Protein AF-A0A1S4BJ67-F1 (afdb_monomer)

Radius of gyration: 15.56 Å; Cα contacts (8 Å, |Δi|>4): 162; chains: 1; bounding box: 42×41×37 Å

Nearest PDB structures (foldseek):
  4hxi-assembly1_A  TM=9.193E-01  e=8.233E-04  Homo sapiens
  8khp-assembly1_B  TM=8.601E-01  e=7.674E-03  Homo sapiens
  8h33-assembly1_B  TM=8.918E-01  e=1.997E-02  Homo sapiens
  8h37-assembly1_P  TM=8.864E-01  e=3.546E-02  Homo sapiens
  8h37-assembly1_A  TM=8.845E-01  e=4.028E-02  Homo sapiens

pLDDT: mean 83.56, std 15.62, range [37.22, 96.38]

InterPro domains:
  IPR011333 SKP1/BTB/POZ domain superfamily [G3DSA:3.30.710.10] (26-118)
  IPR011333 SKP1/BTB/POZ domain superfamily [SSF54695] (54-117)

Organism: Nicotiana tabacum (NCBI:txid4097)

Structure (mmCIF, N/CA/C/O backbone):
data_AF-A0A1S4BJ67-F1
#
_entry.id   AF-A0A1S4BJ67-F1
#
loop_
_atom_site.group_PDB
_atom_site.id
_atom_site.type_symbol
_atom_site.label_atom_id
_atom_site.label_alt_id
_atom_site.label_comp_id
_atom_site.label_asym_id
_atom_site.label_entity_id
_atom_site.label_seq_id
_atom_site.pdbx_PDB_ins_code
_atom_site.Cartn_x
_atom_site.Cartn_y
_atom_site.Cartn_z
_atom_site.occupancy
_atom_site.B_iso_or_equiv
_atom_site.auth_seq_id
_atom_site.auth_comp_id
_atom_site.auth_asym_id
_atom_site.auth_atom_id
_atom_site.pdbx_PDB_model_num
ATOM 1 N N . MET A 1 1 ? -22.447 -23.591 -21.982 1.00 37.22 1 MET A N 1
ATOM 2 C CA . MET A 1 1 ? -21.063 -23.595 -21.473 1.00 37.22 1 MET A CA 1
ATOM 3 C C . MET A 1 1 ? -20.987 -22.486 -20.452 1.00 37.22 1 MET A C 1
ATOM 5 O O . MET A 1 1 ? -20.859 -21.329 -20.822 1.00 37.22 1 MET A O 1
ATOM 9 N N . GLU A 1 2 ? -21.214 -22.838 -19.192 1.00 38.09 2 GLU A N 1
ATOM 10 C CA . GLU A 1 2 ? -20.969 -21.950 -18.059 1.00 38.09 2 GLU A CA 1
ATOM 11 C C . GLU A 1 2 ? -19.456 -21.780 -17.938 1.00 38.09 2 GLU A C 1
ATOM 13 O O . GLU A 1 2 ? -18.731 -22.730 -17.646 1.00 38.09 2 GLU A O 1
ATOM 18 N N . SER A 1 3 ? -18.960 -20.588 -18.254 1.00 38.06 3 SER A N 1
ATOM 19 C CA . SER A 1 3 ? -17.594 -20.207 -17.931 1.00 38.06 3 SER A CA 1
ATOM 20 C C . SER A 1 3 ? -17.543 -19.885 -16.440 1.00 38.06 3 SER A C 1
ATOM 22 O O . SER A 1 3 ? -17.803 -18.751 -16.036 1.00 38.06 3 SER A O 1
ATOM 24 N N . ASN A 1 4 ? -17.218 -20.896 -15.634 1.00 40.28 4 ASN A N 1
ATOM 25 C CA . ASN A 1 4 ? -16.596 -20.693 -14.331 1.00 40.28 4 ASN A CA 1
ATOM 26 C C . ASN A 1 4 ? -15.286 -19.933 -14.564 1.00 40.28 4 ASN A C 1
ATOM 28 O O . ASN A 1 4 ? -14.266 -20.531 -14.901 1.00 40.28 4 ASN A O 1
ATOM 32 N N . VAL A 1 5 ? -15.322 -18.611 -14.415 1.00 47.59 5 VAL A N 1
ATOM 33 C CA . VAL A 1 5 ? -14.116 -17.826 -14.143 1.00 47.59 5 VAL A CA 1
ATOM 34 C C . VAL A 1 5 ? -13.905 -17.925 -12.639 1.00 47.59 5 VAL A C 1
ATOM 36 O O . VAL A 1 5 ? -14.307 -17.059 -11.867 1.00 47.59 5 VAL A O 1
ATOM 39 N N . ASP A 1 6 ? -13.395 -19.084 -12.237 1.00 39.47 6 ASP A N 1
ATOM 40 C CA . ASP A 1 6 ? -12.909 -19.332 -10.891 1.00 39.47 6 ASP A CA 1
ATOM 41 C C . ASP A 1 6 ? -11.636 -18.502 -10.687 1.00 39.47 6 ASP A C 1
ATOM 43 O O . ASP A 1 6 ? -10.733 -18.539 -11.521 1.00 39.47 6 ASP A O 1
ATOM 47 N N . ALA A 1 7 ? -11.651 -17.701 -9.621 1.00 42.97 7 ALA A N 1
ATOM 48 C CA . ALA A 1 7 ? -10.572 -16.889 -9.068 1.00 42.97 7 ALA A CA 1
ATOM 49 C C . ALA A 1 7 ? -9.662 -16.163 -10.080 1.00 42.97 7 ALA A C 1
ATOM 51 O O . ALA A 1 7 ? -8.659 -16.692 -10.554 1.00 42.97 7 ALA A O 1
ATOM 52 N N . THR A 1 8 ? -9.914 -14.867 -10.296 1.00 45.97 8 THR A N 1
ATOM 53 C CA . THR A 1 8 ? -8.817 -13.929 -10.570 1.00 45.97 8 THR A CA 1
ATOM 54 C C . THR A 1 8 ? -7.840 -13.988 -9.396 1.00 45.97 8 THR A C 1
ATOM 56 O O . THR A 1 8 ? -7.952 -13.203 -8.453 1.00 45.97 8 THR A O 1
ATOM 59 N N . ASP A 1 9 ? -6.895 -14.924 -9.446 1.00 52.53 9 ASP A N 1
ATOM 60 C CA . ASP A 1 9 ? -5.611 -14.804 -8.772 1.00 52.53 9 ASP A CA 1
ATOM 61 C C . ASP A 1 9 ? -4.906 -13.629 -9.452 1.00 52.53 9 ASP A C 1
ATOM 63 O O . ASP A 1 9 ? -4.216 -13.750 -10.464 1.00 52.53 9 ASP A O 1
ATOM 67 N N . GLY A 1 10 ? -5.309 -12.431 -9.030 1.00 62.56 10 GLY A N 1
ATOM 68 C CA . GLY A 1 10 ? -4.860 -11.197 -9.632 1.00 62.56 10 GLY A CA 1
ATOM 69 C C . GLY A 1 10 ? -3.374 -11.061 -9.366 1.00 62.56 10 GLY A C 1
ATOM 70 O O . GLY A 1 10 ? -2.946 -11.148 -8.217 1.00 62.56 10 GLY A O 1
ATOM 71 N N . GLU A 1 11 ? -2.622 -10.844 -10.441 1.00 84.94 11 GLU A N 1
ATOM 72 C CA . GLU A 1 11 ? -1.182 -10.614 -10.438 1.00 84.94 11 GLU A CA 1
ATOM 73 C C . GLU A 1 11 ? -0.755 -9.819 -9.196 1.00 84.94 11 GLU A C 1
ATOM 75 O O . GLU A 1 11 ? -1.233 -8.705 -8.949 1.00 84.94 11 GLU A O 1
ATOM 80 N N . THR A 1 12 ? 0.070 -10.440 -8.357 1.00 90.50 12 THR A N 1
ATOM 81 C CA . THR A 1 12 ? 0.532 -9.852 -7.100 1.00 90.50 12 THR A CA 1
ATOM 82 C C . THR A 1 12 ? 1.891 -9.211 -7.324 1.00 90.50 12 THR A C 1
ATOM 84 O O . THR A 1 12 ? 2.759 -9.808 -7.949 1.00 90.50 12 THR A O 1
ATOM 87 N N . VAL A 1 13 ? 2.084 -8.016 -6.775 1.00 93.88 13 VAL A N 1
ATOM 88 C CA . VAL A 1 13 ? 3.371 -7.316 -6.737 1.00 93.88 13 VAL A CA 1
ATOM 89 C C . VAL A 1 13 ? 3.825 -7.168 -5.286 1.00 93.88 13 VAL A C 1
ATOM 91 O O . VAL A 1 13 ? 3.007 -6.985 -4.381 1.00 93.88 13 VAL A O 1
ATOM 94 N N . ILE A 1 14 ? 5.129 -7.271 -5.050 1.00 95.62 14 ILE A N 1
ATOM 95 C CA . ILE A 1 14 ? 5.751 -7.062 -3.743 1.00 95.62 14 ILE A CA 1
ATOM 96 C C . ILE A 1 14 ? 6.213 -5.610 -3.645 1.00 95.62 14 ILE A C 1
ATOM 98 O O . ILE A 1 14 ? 7.109 -5.183 -4.371 1.00 95.62 14 ILE A O 1
ATOM 102 N N . LEU A 1 15 ? 5.644 -4.861 -2.709 1.00 95.31 15 LEU A N 1
ATOM 103 C CA . LEU A 1 15 ? 6.118 -3.531 -2.348 1.00 95.31 15 LEU A CA 1
ATOM 104 C C . LEU A 1 15 ? 7.157 -3.677 -1.231 1.00 95.31 15 LEU A C 1
ATOM 106 O O . LEU A 1 15 ? 6.816 -4.109 -0.132 1.00 95.31 15 LEU A O 1
ATOM 110 N N . ASN A 1 16 ? 8.415 -3.343 -1.506 1.00 94.19 16 ASN A N 1
ATOM 111 C CA . ASN A 1 16 ? 9.460 -3.210 -0.493 1.00 94.19 16 ASN A CA 1
ATOM 112 C C . ASN A 1 16 ? 9.379 -1.786 0.067 1.00 94.19 16 ASN A C 1
ATOM 114 O O . ASN A 1 16 ? 9.955 -0.852 -0.492 1.00 94.19 16 ASN A O 1
ATOM 118 N N . CYS A 1 17 ? 8.603 -1.612 1.128 1.00 93.88 17 CYS A N 1
ATOM 119 C CA . CYS A 1 17 ? 8.389 -0.334 1.790 1.00 93.88 17 CYS A CA 1
ATOM 120 C C . CYS A 1 17 ? 9.561 -0.052 2.727 1.0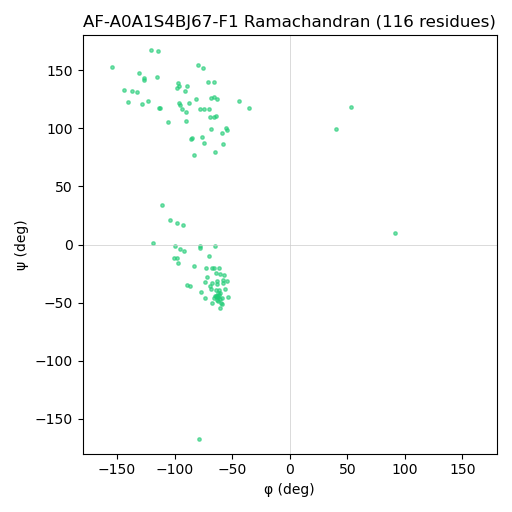0 93.88 17 CYS A C 1
ATOM 122 O O . CYS A 1 17 ? 9.883 -0.890 3.568 1.00 93.88 17 CYS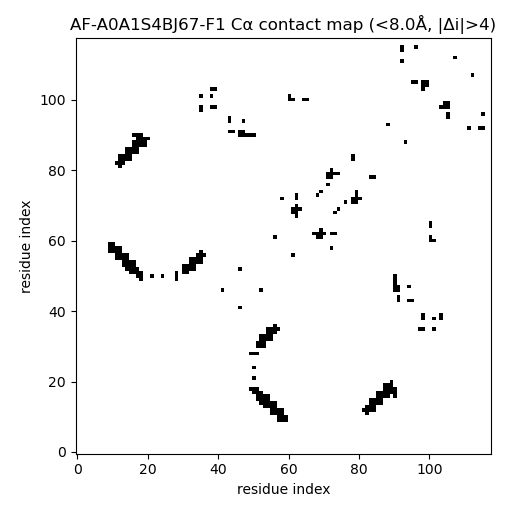 A O 1
ATOM 124 N N . ILE A 1 18 ? 10.198 1.104 2.569 1.00 91.44 18 ILE A N 1
ATOM 125 C CA . ILE A 1 18 ? 11.407 1.493 3.293 1.00 91.44 18 ILE A CA 1
ATOM 126 C C . ILE A 1 18 ? 11.168 2.872 3.902 1.00 91.44 18 ILE A C 1
ATOM 128 O O . ILE A 1 18 ? 10.929 3.832 3.167 1.00 91.44 18 ILE A O 1
ATOM 132 N N . ASP A 1 19 ? 11.268 2.970 5.226 1.00 88.88 19 ASP A N 1
ATOM 133 C CA . ASP A 1 19 ? 11.188 4.252 5.924 1.00 88.88 19 ASP A CA 1
ATOM 134 C C . ASP A 1 19 ? 12.498 5.040 5.715 1.00 88.88 19 ASP A C 1
ATOM 136 O O . ASP A 1 19 ? 13.565 4.583 6.147 1.00 88.88 19 ASP A O 1
ATOM 140 N N . PRO A 1 20 ? 12.466 6.214 5.054 1.00 86.12 20 PRO A N 1
ATOM 141 C CA . PRO A 1 20 ? 13.658 7.025 4.826 1.00 86.12 20 PRO A CA 1
ATOM 142 C C . PRO A 1 20 ? 14.242 7.627 6.113 1.00 86.12 20 PRO A C 1
ATOM 144 O O . PRO A 1 20 ? 15.416 8.000 6.121 1.00 86.12 20 PRO A O 1
ATOM 147 N N . ASN A 1 21 ? 13.453 7.726 7.187 1.00 82.00 21 ASN A N 1
ATOM 148 C CA . ASN A 1 21 ? 13.859 8.331 8.455 1.00 82.00 21 ASN A CA 1
ATOM 149 C C . ASN A 1 21 ? 14.439 7.315 9.448 1.00 82.00 21 ASN A C 1
ATOM 151 O O . ASN A 1 21 ? 14.937 7.706 10.508 1.00 82.00 21 ASN A O 1
ATOM 155 N N . ALA A 1 22 ? 14.416 6.021 9.120 1.00 76.62 22 ALA A N 1
ATOM 156 C CA . ALA A 1 22 ? 14.957 4.985 9.984 1.00 76.62 22 ALA A CA 1
ATOM 157 C C . ALA A 1 22 ? 16.479 5.147 10.166 1.00 76.62 22 ALA A C 1
ATOM 159 O O . ALA A 1 22 ? 17.285 4.924 9.258 1.00 76.62 22 ALA A O 1
ATOM 160 N N . SER A 1 23 ? 16.891 5.522 11.378 1.00 63.50 23 SER A N 1
ATOM 161 C CA . SER A 1 23 ? 18.294 5.667 11.762 1.00 63.50 23 SER A CA 1
ATOM 162 C C . SER A 1 23 ? 18.990 4.301 11.814 1.00 63.50 23 SER A C 1
ATOM 164 O O . SER A 1 23 ? 18.876 3.591 12.807 1.00 63.50 23 SER A O 1
ATOM 166 N N . SER A 1 24 ? 19.722 3.968 10.745 1.00 55.94 24 SER A N 1
ATOM 167 C CA . SER A 1 24 ? 20.606 2.801 10.561 1.00 55.94 24 SER A CA 1
ATOM 168 C C . SER A 1 24 ? 19.992 1.418 10.829 1.00 55.94 24 SER A C 1
ATOM 170 O O . SER A 1 24 ? 19.629 1.071 11.948 1.00 55.94 24 SER A O 1
ATOM 172 N N . LEU A 1 25 ? 19.974 0.591 9.782 1.00 57.62 25 LEU A N 1
ATOM 173 C CA . LEU A 1 25 ? 19.600 -0.823 9.806 1.00 57.62 25 LEU A CA 1
ATOM 174 C C . LEU A 1 25 ? 20.443 -1.580 10.851 1.00 57.62 25 LEU A C 1
ATOM 176 O O . LEU A 1 25 ? 21.585 -1.944 10.579 1.00 57.62 25 LEU A O 1
ATOM 180 N N . HIS A 1 26 ? 19.902 -1.809 12.048 1.00 52.03 26 HIS A N 1
ATOM 181 C CA . HIS A 1 26 ? 20.453 -2.820 12.944 1.00 52.03 26 HIS A CA 1
ATOM 182 C C . HIS A 1 26 ? 20.250 -4.199 12.296 1.00 52.03 26 HIS A C 1
ATOM 184 O O . HIS A 1 26 ? 19.218 -4.465 11.682 1.00 52.03 26 HIS A O 1
ATOM 190 N N . GLU A 1 27 ? 21.253 -5.070 12.417 1.00 53.16 27 GLU A N 1
ATOM 191 C CA . GLU A 1 27 ? 21.360 -6.367 11.724 1.00 53.16 27 GLU A CA 1
ATOM 192 C C . GLU A 1 27 ? 20.274 -7.397 12.114 1.00 53.16 27 GLU A C 1
ATOM 194 O O . GLU A 1 27 ? 20.226 -8.478 11.537 1.00 53.16 27 GLU A O 1
ATOM 199 N N . ASP A 1 28 ? 19.378 -7.044 13.041 1.00 52.81 28 ASP A N 1
ATOM 200 C CA . ASP A 1 28 ? 18.241 -7.849 13.514 1.00 52.81 28 ASP A CA 1
ATOM 201 C C . ASP A 1 28 ? 16.888 -7.256 13.072 1.00 52.81 28 ASP A C 1
ATOM 203 O O . ASP A 1 28 ? 15.887 -7.279 13.789 1.00 52.81 28 ASP A O 1
ATOM 207 N N . ASN A 1 29 ? 16.853 -6.651 11.882 1.00 60.59 29 ASN A N 1
ATOM 208 C CA . ASN A 1 29 ? 15.602 -6.238 11.257 1.00 60.59 29 ASN A CA 1
ATOM 209 C C . ASN A 1 29 ? 14.881 -7.476 10.727 1.00 60.59 29 ASN A C 1
ATOM 211 O O . ASN A 1 29 ? 15.047 -7.857 9.569 1.00 60.59 29 ASN A O 1
ATOM 215 N N . GLU A 1 30 ? 14.085 -8.100 11.592 1.00 65.62 30 GLU A N 1
ATOM 216 C CA . GLU A 1 30 ? 13.158 -9.160 11.218 1.00 65.62 30 GLU A CA 1
ATOM 217 C C 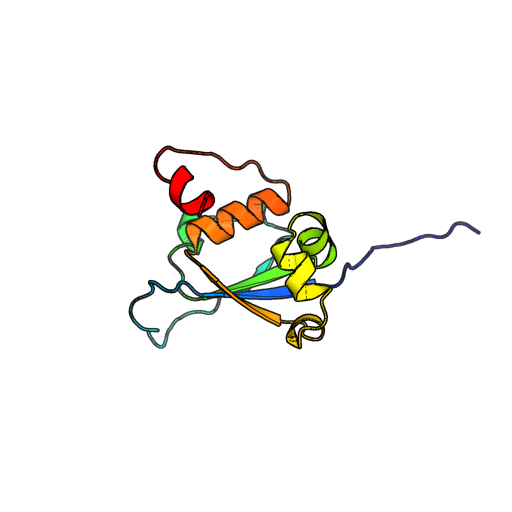. GLU A 1 30 ? 12.233 -8.641 10.105 1.00 65.62 30 GLU A C 1
ATOM 219 O O . GLU A 1 30 ? 11.306 -7.851 10.328 1.00 65.62 30 GLU A O 1
ATOM 224 N N . GLU A 1 31 ? 12.562 -9.032 8.874 1.00 74.31 31 GLU A N 1
ATOM 225 C CA . GLU A 1 31 ? 11.847 -8.636 7.674 1.00 74.31 31 GLU A CA 1
ATOM 226 C C . GLU A 1 31 ? 10.442 -9.234 7.728 1.00 74.31 31 GLU A C 1
ATOM 228 O O . GLU A 1 31 ? 10.256 -10.448 7.627 1.00 74.31 31 GLU A O 1
ATOM 233 N N . ILE A 1 32 ? 9.437 -8.377 7.910 1.00 89.94 32 ILE A N 1
ATOM 234 C CA . ILE A 1 32 ? 8.047 -8.813 7.949 1.00 89.94 32 ILE A CA 1
ATOM 235 C C . ILE A 1 32 ? 7.453 -8.794 6.541 1.00 89.94 32 ILE A C 1
ATOM 237 O O . ILE A 1 32 ? 7.633 -7.844 5.773 1.00 89.94 32 ILE A O 1
ATOM 241 N N . VAL A 1 33 ? 6.711 -9.852 6.219 1.00 93.81 33 VAL A N 1
ATOM 242 C CA . VAL A 1 33 ? 5.930 -9.955 4.988 1.00 93.81 33 VAL A CA 1
ATOM 243 C C . VAL A 1 33 ? 4.451 -9.958 5.350 1.00 93.81 33 VAL A C 1
ATOM 245 O O . VAL A 1 33 ? 3.983 -10.877 6.017 1.00 93.81 33 VAL A O 1
ATOM 248 N N . ILE A 1 34 ? 3.713 -8.953 4.886 1.00 94.88 34 ILE A N 1
ATOM 249 C CA . ILE A 1 34 ? 2.262 -8.823 5.084 1.00 94.88 34 ILE A CA 1
ATOM 250 C C . ILE A 1 34 ? 1.530 -8.787 3.739 1.00 94.88 34 ILE A C 1
ATOM 252 O O . ILE A 1 34 ? 2.146 -8.653 2.680 1.00 94.88 34 ILE A O 1
ATOM 256 N N . SER A 1 35 ? 0.206 -8.930 3.764 1.00 95.25 35 SER A N 1
ATOM 257 C CA . SER A 1 35 ? -0.635 -8.960 2.564 1.00 95.25 35 SER A CA 1
ATOM 258 C C . SER A 1 35 ? -1.759 -7.935 2.639 1.00 95.25 35 SER A C 1
ATOM 260 O O . SER A 1 35 ? -2.387 -7.770 3.687 1.00 95.25 35 SER A O 1
ATOM 262 N N . THR A 1 36 ? -2.073 -7.293 1.511 1.00 95.06 36 THR A N 1
ATOM 263 C CA . THR A 1 36 ? -3.240 -6.403 1.399 1.00 95.06 36 THR A CA 1
ATOM 264 C C . THR A 1 36 ? -4.569 -7.160 1.435 1.00 95.06 36 THR A C 1
ATOM 266 O O . THR A 1 36 ? -5.621 -6.539 1.528 1.00 95.06 36 THR A O 1
ATOM 269 N N . VAL A 1 37 ? -4.557 -8.496 1.362 1.00 93.50 37 VAL A N 1
ATOM 270 C CA . VAL A 1 37 ? -5.760 -9.320 1.586 1.00 93.50 37 VAL A CA 1
ATOM 271 C C . VAL A 1 37 ? -6.270 -9.157 3.024 1.00 93.50 37 VAL A C 1
ATOM 273 O O . VAL A 1 37 ? -7.474 -9.130 3.255 1.00 93.50 37 VAL A O 1
ATOM 276 N N . GLU A 1 38 ? -5.355 -8.975 3.977 1.00 93.69 38 GLU A N 1
ATOM 277 C CA . GLU A 1 38 ? -5.635 -8.848 5.414 1.00 93.69 38 GLU A CA 1
ATOM 278 C C . GLU A 1 38 ? -5.529 -7.388 5.885 1.00 93.69 38 GLU A C 1
ATOM 280 O O . GLU A 1 38 ? -5.352 -7.103 7.066 1.00 93.69 38 GLU A O 1
ATOM 285 N N . VAL A 1 39 ? -5.641 -6.432 4.958 1.00 94.12 39 VAL A N 1
ATOM 286 C CA . VAL A 1 39 ? -5.410 -4.995 5.193 1.00 94.12 39 VAL A CA 1
ATOM 287 C C . VAL A 1 39 ? -6.285 -4.381 6.292 1.00 94.12 39 VAL A C 1
ATOM 289 O O . VAL A 1 39 ? -5.909 -3.406 6.943 1.00 94.12 39 VAL A O 1
ATOM 292 N N . SER A 1 40 ? -7.460 -4.960 6.535 1.00 92.38 40 SER A N 1
ATOM 293 C CA . SER A 1 40 ? -8.368 -4.541 7.604 1.00 92.38 40 SER A CA 1
ATOM 294 C C . SER A 1 40 ? -7.881 -4.937 9.000 1.00 92.38 40 SER A C 1
ATOM 296 O O . SER A 1 40 ? -8.318 -4.331 9.976 1.00 92.38 40 SER A O 1
ATOM 298 N N . GLN A 1 41 ? -6.980 -5.917 9.093 1.00 93.75 41 GLN A N 1
ATOM 299 C CA . GLN A 1 41 ? -6.434 -6.468 10.336 1.00 93.75 41 GLN A CA 1
ATOM 300 C C . GLN A 1 41 ? -5.049 -5.906 10.681 1.00 93.75 41 GLN A C 1
ATOM 302 O O . GLN A 1 41 ? -4.478 -6.282 11.702 1.00 93.75 41 GLN A O 1
ATOM 307 N N . TRP A 1 42 ? -4.494 -5.025 9.846 1.00 93.69 42 TRP A N 1
ATOM 308 C CA . TRP A 1 42 ? -3.184 -4.429 10.084 1.00 93.69 42 TRP A CA 1
ATOM 309 C C . TRP A 1 42 ? -3.173 -3.573 11.354 1.00 93.69 42 TRP A C 1
ATOM 311 O O . TRP A 1 42 ? -3.940 -2.616 11.481 1.00 93.69 42 TRP A O 1
ATOM 321 N N . ASP A 1 43 ? -2.240 -3.877 12.253 1.00 91.50 43 ASP A N 1
ATOM 322 C CA . ASP A 1 43 ? -1.890 -3.016 13.380 1.00 91.50 43 ASP A CA 1
ATOM 323 C C . ASP A 1 43 ? -0.858 -1.978 12.919 1.00 91.50 43 ASP A C 1
ATOM 325 O O . ASP A 1 43 ? 0.352 -2.223 12.938 1.00 91.50 43 ASP A O 1
ATOM 329 N N . LEU A 1 44 ? -1.360 -0.820 12.480 1.00 89.31 44 LEU A N 1
ATOM 330 C CA . LEU A 1 44 ? -0.543 0.285 11.973 1.00 89.31 44 LEU A CA 1
ATOM 331 C C . LEU A 1 44 ? 0.501 0.755 12.983 1.00 89.31 44 LEU A C 1
ATOM 333 O O . LEU A 1 44 ? 1.628 1.035 12.587 1.00 89.31 44 LEU A O 1
ATOM 337 N N . SER A 1 45 ? 0.156 0.793 14.271 1.00 87.44 45 SER A N 1
ATOM 338 C CA . SER A 1 45 ? 1.081 1.223 15.313 1.00 87.44 45 SER A CA 1
ATOM 339 C C . SER A 1 45 ? 2.264 0.268 15.401 1.00 87.44 45 SER A C 1
ATOM 341 O O . SER A 1 45 ? 3.398 0.720 15.444 1.00 87.44 45 SER A O 1
ATOM 343 N N . SER A 1 46 ? 2.046 -1.047 15.358 1.00 89.50 46 SER A N 1
ATOM 344 C CA . SER A 1 46 ? 3.161 -2.008 15.373 1.00 89.50 46 SER A CA 1
ATOM 345 C C . SER A 1 46 ? 3.996 -1.994 14.085 1.00 89.50 46 SER A C 1
ATOM 347 O O . SER A 1 46 ? 5.214 -2.173 14.128 1.00 89.50 46 SER A O 1
ATOM 349 N N . LEU A 1 47 ? 3.345 -1.786 12.937 1.00 90.56 47 LEU A N 1
ATOM 350 C CA . LEU A 1 47 ? 3.980 -1.854 11.626 1.00 90.56 47 LEU A CA 1
ATOM 351 C C . LEU A 1 47 ? 4.801 -0.596 11.331 1.00 90.56 47 LEU A C 1
ATOM 353 O O . LEU A 1 47 ? 5.919 -0.722 10.850 1.00 90.56 47 LEU A O 1
ATOM 357 N N . ALA A 1 48 ? 4.306 0.595 11.677 1.00 87.25 48 ALA A N 1
ATOM 358 C CA . ALA A 1 48 ? 4.969 1.865 11.375 1.00 87.25 48 ALA A CA 1
ATOM 359 C C . ALA A 1 48 ? 6.368 2.004 12.003 1.00 87.25 48 ALA A C 1
ATOM 361 O O . ALA A 1 48 ? 7.216 2.690 11.450 1.00 87.25 48 ALA A O 1
ATOM 362 N N . HIS A 1 49 ? 6.648 1.308 13.112 1.00 85.88 49 HIS A N 1
ATOM 363 C CA . HIS A 1 49 ? 7.969 1.321 13.756 1.00 85.88 49 HIS A CA 1
ATOM 364 C C . HIS A 1 49 ? 9.011 0.440 13.046 1.00 85.88 49 HIS A C 1
ATOM 366 O O . HIS A 1 49 ? 10.161 0.371 13.488 1.00 85.88 49 HIS A O 1
ATOM 372 N N . ARG A 1 50 ? 8.629 -0.284 11.985 1.00 86.50 50 ARG A N 1
ATOM 373 C CA . ARG A 1 50 ? 9.543 -1.160 11.249 1.00 86.50 50 ARG A CA 1
ATOM 374 C C . ARG A 1 50 ? 10.202 -0.397 10.100 1.00 86.50 50 ARG A C 1
ATOM 376 O O . ARG A 1 50 ? 9.498 0.201 9.292 1.00 86.50 50 ARG A O 1
ATOM 383 N N . PRO A 1 51 ? 11.534 -0.487 9.953 1.00 85.94 51 PRO A N 1
ATOM 384 C CA . PRO A 1 51 ? 12.252 0.255 8.920 1.00 85.94 51 PRO A CA 1
ATOM 385 C C . PRO A 1 51 ? 12.010 -0.295 7.511 1.00 85.94 51 PRO A C 1
ATOM 387 O O . PRO A 1 51 ? 12.110 0.446 6.536 1.00 85.94 51 PRO A O 1
ATOM 390 N N . ILE A 1 52 ? 11.719 -1.596 7.397 1.00 90.00 52 ILE A N 1
ATOM 391 C CA . ILE A 1 52 ? 11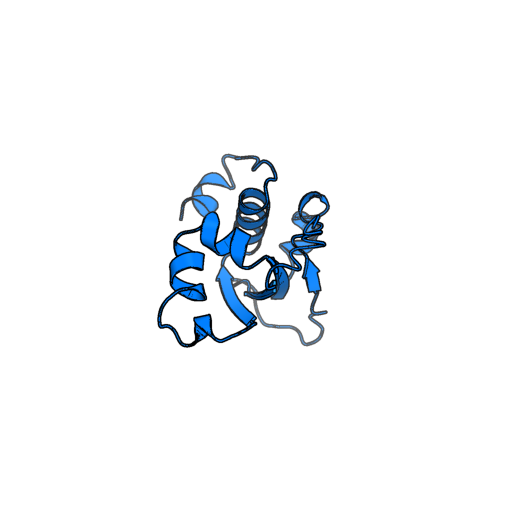.436 -2.270 6.128 1.00 90.00 52 ILE A CA 1
ATOM 392 C C . ILE A 1 52 ? 10.241 -3.207 6.307 1.00 90.00 52 ILE A C 1
ATOM 394 O O . ILE A 1 52 ? 10.208 -4.015 7.238 1.00 90.00 52 ILE A O 1
ATOM 398 N N . ILE A 1 53 ? 9.280 -3.125 5.386 1.00 93.44 53 ILE A N 1
ATOM 399 C CA . ILE A 1 53 ? 8.109 -4.007 5.314 1.00 93.44 53 ILE A CA 1
ATOM 400 C C . ILE A 1 53 ? 7.939 -4.477 3.873 1.00 93.44 53 ILE A C 1
ATOM 402 O O . ILE A 1 53 ? 7.910 -3.668 2.948 1.00 93.44 53 ILE A O 1
ATOM 406 N N . LYS A 1 54 ? 7.768 -5.785 3.673 1.00 95.38 54 LYS A N 1
ATOM 407 C CA . LYS A 1 54 ? 7.369 -6.346 2.378 1.00 95.38 54 LYS A CA 1
ATOM 408 C C . LYS A 1 54 ? 5.862 -6.537 2.340 1.00 95.38 54 LYS A C 1
ATOM 410 O O . LYS A 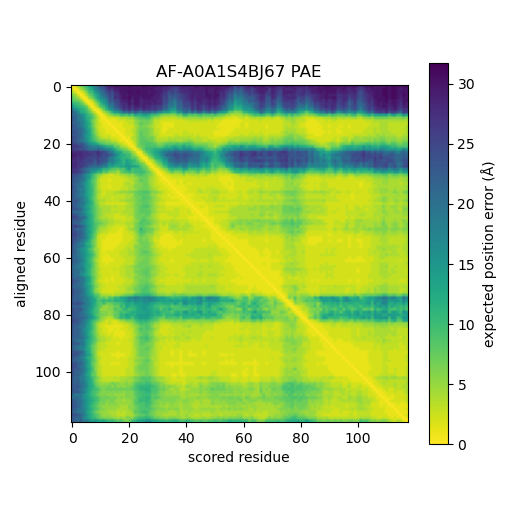1 54 ? 5.309 -7.306 3.123 1.00 95.38 54 LYS A O 1
ATOM 415 N N . ILE A 1 55 ? 5.191 -5.878 1.405 1.00 96.38 55 ILE A N 1
ATOM 416 C CA . ILE A 1 55 ? 3.735 -5.948 1.265 1.00 96.38 55 ILE A CA 1
ATOM 417 C C . ILE A 1 55 ? 3.386 -6.639 -0.047 1.00 96.38 55 ILE A C 1
ATOM 419 O O . ILE A 1 55 ? 3.689 -6.137 -1.125 1.00 96.38 55 ILE A O 1
ATOM 423 N N . LYS A 1 56 ? 2.709 -7.784 0.036 1.00 96.31 56 LYS A N 1
ATOM 424 C CA . LYS A 1 56 ? 2.082 -8.430 -1.120 1.00 96.31 56 LYS A CA 1
ATOM 425 C C . LYS A 1 56 ? 0.788 -7.698 -1.446 1.00 96.31 56 LYS A C 1
ATOM 427 O O . LYS A 1 56 ? -0.129 -7.680 -0.624 1.00 96.31 56 LYS A O 1
ATOM 432 N N . ALA A 1 57 ? 0.719 -7.104 -2.629 1.00 95.75 57 ALA A N 1
ATOM 433 C CA . ALA A 1 57 ? -0.397 -6.275 -3.051 1.00 95.75 57 ALA A CA 1
ATOM 434 C C . ALA A 1 57 ? -0.963 -6.733 -4.396 1.00 95.75 57 ALA A C 1
ATOM 436 O O . ALA A 1 57 ? -0.227 -7.119 -5.302 1.00 95.75 57 ALA A O 1
ATOM 437 N N . ASN A 1 58 ? -2.285 -6.649 -4.553 1.00 93.81 58 ASN A N 1
ATOM 438 C CA . ASN A 1 58 ? -2.920 -6.910 -5.842 1.00 93.81 58 ASN A CA 1
ATOM 439 C C . ASN A 1 58 ? -2.580 -5.782 -6.832 1.00 93.81 58 ASN A C 1
ATOM 441 O O . ASN A 1 58 ? -2.974 -4.629 -6.631 1.00 93.81 58 ASN A O 1
ATOM 445 N N . ARG A 1 59 ? -1.880 -6.121 -7.919 1.00 92.38 59 ARG A N 1
ATOM 446 C CA . ARG A 1 59 ? -1.395 -5.166 -8.926 1.00 92.38 59 ARG A CA 1
ATOM 447 C C . ARG A 1 59 ? -2.531 -4.380 -9.567 1.00 92.38 59 ARG A C 1
ATOM 449 O O . ARG A 1 59 ? -2.454 -3.161 -9.685 1.00 92.38 59 ARG A O 1
ATOM 456 N N . GLN A 1 60 ? -3.602 -5.072 -9.953 1.00 92.06 60 GLN A N 1
ATOM 457 C CA . GLN A 1 60 ? -4.746 -4.455 -10.626 1.00 92.06 60 GLN A CA 1
ATOM 458 C C . GLN A 1 60 ? -5.418 -3.408 -9.735 1.00 92.06 60 GLN A C 1
ATOM 460 O O . GLN A 1 60 ? -5.727 -2.312 -10.199 1.00 92.06 60 GLN A O 1
ATOM 465 N N . ARG A 1 61 ? -5.583 -3.701 -8.441 1.00 93.94 61 ARG A N 1
ATOM 466 C CA . ARG A 1 61 ? -6.153 -2.754 -7.480 1.00 93.94 61 ARG A CA 1
ATOM 467 C C . ARG A 1 61 ? -5.293 -1.499 -7.341 1.00 93.94 61 ARG A C 1
ATOM 469 O O . ARG A 1 61 ? -5.844 -0.403 -7.383 1.00 93.94 61 ARG A O 1
ATOM 476 N N . LEU A 1 62 ? -3.971 -1.649 -7.228 1.00 94.50 62 LEU A N 1
ATOM 477 C CA . LEU A 1 62 ? -3.042 -0.515 -7.157 1.00 94.50 62 LEU A CA 1
ATOM 478 C C . LEU A 1 62 ? -3.157 0.382 -8.395 1.00 94.50 62 LEU A C 1
ATOM 480 O O . LEU A 1 62 ? -3.366 1.585 -8.268 1.00 94.50 62 LEU A O 1
ATOM 484 N N . VAL A 1 63 ? -3.082 -0.214 -9.586 1.00 92.81 63 VAL A N 1
ATOM 485 C CA . VAL A 1 63 ? -3.155 0.494 -10.875 1.00 92.81 63 VAL A CA 1
ATOM 486 C C . VAL A 1 63 ? -4.494 1.213 -11.057 1.00 92.81 63 VAL A C 1
ATOM 488 O O . VAL A 1 63 ? -4.536 2.325 -11.573 1.00 92.81 63 VAL A O 1
ATOM 491 N N . GLN A 1 64 ? -5.601 0.604 -10.629 1.00 94.19 64 GLN A N 1
ATOM 492 C CA . GLN A 1 64 ? -6.934 1.198 -10.769 1.00 94.19 64 GLN A CA 1
ATOM 493 C C . GLN A 1 64 ? -7.183 2.357 -9.803 1.00 94.19 64 GLN A C 1
ATOM 495 O O . GLN A 1 64 ? -7.959 3.254 -10.124 1.00 94.19 64 GLN A O 1
ATOM 500 N N . GLN A 1 65 ? -6.590 2.315 -8.608 1.00 95.44 65 GLN A N 1
ATOM 501 C CA . GLN A 1 65 ? -6.869 3.284 -7.546 1.00 95.44 65 GLN A CA 1
ATOM 502 C C . GLN A 1 65 ? -5.805 4.384 -7.433 1.00 95.44 65 GLN A C 1
ATOM 504 O O . GLN A 1 65 ? -6.032 5.374 -6.745 1.00 95.44 65 GLN A O 1
ATOM 509 N N . SER A 1 66 ? -4.655 4.243 -8.099 1.00 93.56 66 SER A N 1
ATOM 510 C CA . SER A 1 66 ? -3.546 5.191 -7.999 1.00 93.56 66 SER A CA 1
ATOM 511 C C . SER A 1 66 ? -2.867 5.421 -9.345 1.00 93.56 66 SER A C 1
ATOM 513 O O . SER A 1 66 ? -2.325 4.504 -9.963 1.00 93.56 66 SER A O 1
ATOM 515 N N . SER A 1 67 ? -2.833 6.684 -9.771 1.00 92.56 67 SER A N 1
ATOM 516 C CA . SER A 1 67 ? -2.115 7.113 -10.975 1.00 92.56 67 SER A CA 1
ATOM 517 C C . SER A 1 67 ? -0.602 6.896 -10.865 1.00 92.56 67 SER A C 1
ATOM 519 O O . SER A 1 67 ? 0.035 6.589 -11.872 1.00 92.56 67 SER A O 1
ATOM 521 N N . TYR A 1 68 ? -0.037 6.989 -9.656 1.00 91.00 68 TYR A N 1
ATOM 522 C CA . TYR A 1 68 ? 1.364 6.662 -9.388 1.00 91.00 68 TYR A CA 1
ATOM 523 C C . TYR A 1 68 ? 1.658 5.198 -9.733 1.00 91.00 68 TYR A C 1
ATOM 525 O O . TYR A 1 68 ? 2.514 4.917 -10.573 1.00 91.00 68 TYR A O 1
ATOM 533 N N . PHE A 1 69 ? 0.892 4.261 -9.162 1.00 92.25 69 PHE A N 1
ATOM 534 C CA . PHE A 1 69 ? 1.079 2.835 -9.435 1.00 92.25 69 PHE A CA 1
ATOM 535 C 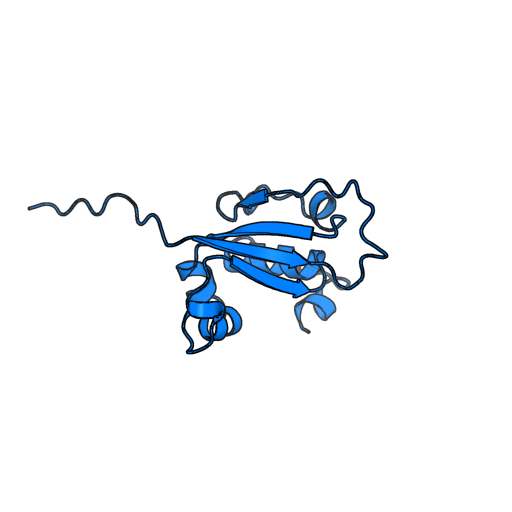C . PHE A 1 69 ? 0.715 2.465 -10.870 1.00 92.25 69 PHE A C 1
ATOM 537 O O . PHE A 1 69 ? 1.369 1.605 -11.450 1.00 92.25 69 PHE A O 1
ATOM 544 N N . HIS A 1 70 ? -0.268 3.134 -11.476 1.00 91.88 70 HIS A N 1
ATOM 545 C CA . HIS A 1 70 ? -0.549 2.977 -12.900 1.00 91.88 70 HIS A CA 1
ATOM 546 C C . HIS A 1 70 ? 0.666 3.351 -13.757 1.00 91.88 70 HIS A C 1
ATOM 548 O O . HIS A 1 70 ? 1.071 2.583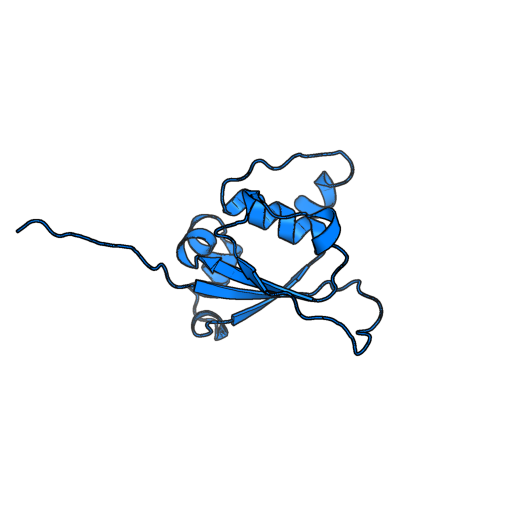 -14.627 1.00 91.88 70 HIS A O 1
ATOM 554 N N . GLY A 1 71 ? 1.265 4.521 -13.521 1.00 89.50 71 GLY A N 1
ATOM 555 C CA . GLY A 1 71 ? 2.453 4.961 -14.251 1.00 89.50 71 GLY A CA 1
ATOM 556 C C . GLY A 1 71 ? 3.640 4.015 -14.061 1.00 89.50 71 GLY A C 1
ATOM 557 O O . GLY A 1 71 ? 4.318 3.685 -15.031 1.00 89.50 71 GLY A O 1
ATOM 558 N N . LEU A 1 72 ? 3.850 3.538 -12.833 1.00 89.19 72 LEU A N 1
ATOM 559 C CA . LEU A 1 72 ? 4.972 2.671 -12.483 1.00 89.19 72 LEU A CA 1
ATOM 560 C C . LEU A 1 72 ? 4.817 1.237 -13.018 1.00 89.19 72 LEU A C 1
ATOM 562 O O . LEU A 1 72 ? 5.753 0.686 -13.588 1.00 89.19 72 LEU A O 1
ATOM 566 N N . LEU A 1 73 ? 3.634 0.634 -12.859 1.00 89.00 73 LEU A N 1
ATOM 567 C CA . LEU A 1 73 ? 3.396 -0.792 -13.119 1.00 89.00 73 LEU A CA 1
ATOM 568 C C . LEU A 1 73 ? 2.793 -1.078 -14.500 1.00 89.00 73 LEU A C 1
ATOM 570 O O . LEU A 1 73 ? 2.812 -2.229 -14.932 1.00 89.00 73 LEU A O 1
ATOM 574 N N . CYS A 1 74 ? 2.255 -0.075 -15.194 1.00 83.69 74 CYS A N 1
ATOM 575 C CA . CYS A 1 74 ? 1.733 -0.212 -16.561 1.00 83.69 74 CYS A CA 1
ATOM 576 C C . CYS A 1 74 ? 2.464 0.678 -17.578 1.00 83.69 74 CYS A C 1
ATOM 578 O O . CYS A 1 74 ? 2.094 0.696 -18.752 1.00 83.69 74 CYS A O 1
ATOM 580 N N . GLY A 1 75 ? 3.469 1.438 -17.137 1.00 73.19 75 GLY A N 1
ATOM 581 C CA . GLY A 1 75 ? 4.286 2.280 -18.003 1.00 73.19 75 GLY A CA 1
ATOM 582 C C . GLY A 1 75 ? 5.361 1.506 -18.765 1.00 73.19 75 GLY A C 1
ATOM 583 O O . GLY A 1 75 ? 5.372 0.282 -18.817 1.00 73.19 75 GLY A O 1
ATOM 584 N N . SER A 1 76 ? 6.294 2.247 -19.359 1.00 73.31 76 SER A N 1
ATOM 585 C CA . SER A 1 76 ? 7.459 1.697 -20.075 1.00 73.31 76 SER A CA 1
ATOM 586 C C . SER A 1 76 ? 8.731 1.675 -19.218 1.00 73.31 76 SER A C 1
ATOM 588 O O . SER A 1 76 ? 9.837 1.632 -19.755 1.00 73.31 76 SER A O 1
ATOM 590 N N . PHE A 1 77 ? 8.580 1.769 -17.897 1.00 75.94 77 PHE A N 1
ATOM 591 C CA . PHE A 1 77 ? 9.683 1.675 -16.946 1.00 75.94 77 PHE A CA 1
ATOM 592 C C . PHE A 1 77 ? 10.125 0.218 -16.795 1.00 75.94 77 PHE A C 1
ATOM 594 O O . PHE A 1 77 ? 9.317 -0.691 -16.945 1.00 75.94 77 PHE A O 1
ATOM 601 N N . SER A 1 78 ? 11.392 -0.027 -16.461 1.00 74.19 78 SER A N 1
ATOM 602 C CA . SER A 1 78 ? 11.879 -1.383 -16.154 1.00 74.19 78 SER A CA 1
ATOM 603 C C . SER A 1 78 ? 11.054 -2.072 -15.060 1.00 74.19 78 SER A C 1
ATOM 605 O O . SER A 1 78 ? 10.849 -3.282 -15.086 1.00 74.19 78 SER A O 1
ATOM 607 N N . GLU A 1 79 ? 10.532 -1.268 -14.142 1.00 71.38 79 GLU A N 1
ATOM 608 C CA . GLU A 1 79 ? 9.723 -1.622 -12.990 1.00 71.38 79 GLU A CA 1
ATOM 609 C C . GLU A 1 79 ? 8.380 -2.240 -13.367 1.00 71.38 79 GLU A C 1
ATOM 611 O O . GLU A 1 79 ? 7.866 -3.060 -12.610 1.00 71.38 79 GLU A O 1
ATOM 616 N N . SER A 1 80 ? 7.850 -1.963 -14.563 1.00 70.38 80 SER A N 1
ATOM 617 C CA . SER A 1 80 ? 6.638 -2.633 -15.041 1.00 70.38 80 SER A CA 1
ATOM 618 C C . SER A 1 80 ? 6.853 -4.130 -15.277 1.00 70.38 80 SER A C 1
ATOM 620 O O . SER A 1 80 ? 5.887 -4.888 -15.307 1.00 70.38 80 SER A O 1
ATOM 622 N N . CYS A 1 81 ? 8.098 -4.573 -15.447 1.00 74.06 81 CYS A N 1
ATOM 623 C CA . CYS A 1 81 ? 8.442 -5.978 -15.654 1.00 74.06 81 CYS A CA 1
ATOM 624 C C . CYS A 1 81 ? 8.838 -6.697 -14.358 1.00 74.06 81 CYS A C 1
ATOM 626 O O . CYS A 1 81 ? 9.115 -7.894 -14.408 1.00 74.06 81 CYS A O 1
ATOM 628 N N . PHE A 1 82 ? 8.912 -5.991 -13.223 1.00 76.94 82 PHE A N 1
ATOM 629 C CA . PHE A 1 82 ? 9.299 -6.590 -11.950 1.00 76.94 82 PHE A CA 1
ATOM 630 C C . PHE A 1 82 ? 8.080 -6.958 -11.105 1.00 76.94 82 PHE A C 1
ATOM 632 O O . PHE A 1 82 ? 7.146 -6.176 -10.942 1.00 76.94 82 PHE A O 1
ATOM 639 N N . ASP A 1 83 ? 8.158 -8.130 -10.477 1.00 84.88 83 ASP A N 1
ATOM 640 C CA . ASP A 1 83 ? 7.198 -8.575 -9.461 1.00 84.88 83 ASP A CA 1
ATOM 641 C C . ASP A 1 83 ? 7.459 -7.918 -8.096 1.00 84.88 83 ASP A C 1
ATOM 643 O O . ASP A 1 83 ? 6.752 -8.180 -7.124 1.00 84.88 83 ASP A O 1
ATOM 647 N N . SER A 1 84 ? 8.491 -7.073 -7.993 1.00 90.69 84 SER A N 1
ATOM 648 C CA . SER A 1 84 ? 8.864 -6.372 -6.770 1.00 90.69 84 SER A CA 1
ATOM 649 C C . SER A 1 84 ? 9.382 -4.966 -7.064 1.00 90.69 84 SER A C 1
ATOM 651 O O . SER A 1 84 ?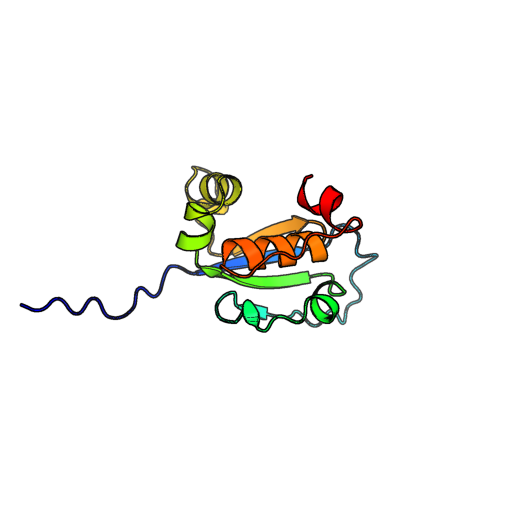 10.224 -4.784 -7.941 1.00 90.69 84 SER A O 1
ATOM 653 N N . ILE A 1 85 ? 8.893 -3.981 -6.311 1.00 91.56 85 ILE A N 1
ATOM 654 C CA . ILE A 1 85 ? 9.279 -2.569 -6.418 1.00 91.56 85 ILE A CA 1
ATOM 655 C C . ILE A 1 85 ? 9.607 -2.003 -5.039 1.00 91.56 85 ILE A C 1
ATOM 657 O O . ILE A 1 85 ? 9.002 -2.403 -4.047 1.00 91.56 85 ILE A O 1
ATOM 661 N N . SER A 1 86 ? 10.546 -1.062 -4.968 1.00 92.00 86 SER A N 1
ATOM 662 C CA . SER A 1 86 ? 10.900 -0.383 -3.717 1.00 92.00 86 SER A CA 1
ATOM 663 C C . SER A 1 86 ? 10.194 0.961 -3.605 1.00 92.00 86 SER A C 1
ATOM 665 O O . SER A 1 86 ? 10.177 1.737 -4.559 1.00 92.00 86 SER A O 1
ATOM 667 N N . ILE A 1 87 ? 9.626 1.237 -2.434 1.00 92.12 87 ILE A N 1
ATOM 668 C CA . ILE A 1 87 ? 8.933 2.487 -2.123 1.00 92.12 87 ILE A CA 1
ATOM 669 C C . ILE A 1 87 ? 9.606 3.102 -0.908 1.00 92.12 87 ILE A C 1
ATOM 671 O O . ILE A 1 87 ? 9.673 2.476 0.147 1.00 92.12 87 ILE A O 1
ATOM 675 N N . HIS A 1 88 ? 10.071 4.335 -1.064 1.00 92.12 88 HIS A N 1
ATOM 676 C CA . HIS A 1 88 ? 10.660 5.119 0.012 1.00 92.12 88 HIS A CA 1
ATOM 677 C C . HIS A 1 88 ? 9.658 6.188 0.434 1.00 92.12 88 HIS A C 1
ATOM 679 O O . HIS A 1 88 ? 9.439 7.146 -0.304 1.00 92.12 88 HIS A O 1
ATOM 685 N N . TRP A 1 89 ? 9.019 5.988 1.582 1.00 90.62 89 TRP A N 1
ATOM 686 C CA . TRP A 1 89 ? 7.998 6.885 2.125 1.00 90.62 89 TRP A CA 1
ATOM 687 C C . TRP A 1 89 ? 7.956 6.720 3.644 1.00 90.62 89 TRP A C 1
ATOM 689 O O . TRP A 1 89 ? 8.269 5.643 4.150 1.00 90.62 89 TRP A O 1
ATOM 699 N N . ASP A 1 90 ? 7.543 7.767 4.357 1.00 90.38 90 ASP A N 1
ATOM 700 C CA . ASP A 1 90 ? 7.052 7.643 5.734 1.00 90.38 90 ASP A CA 1
ATOM 701 C C . ASP A 1 90 ? 6.087 6.448 5.882 1.00 90.38 90 ASP A C 1
ATOM 703 O O . ASP A 1 90 ? 5.092 6.323 5.156 1.00 90.38 90 ASP A O 1
ATOM 707 N N . MET A 1 91 ? 6.416 5.542 6.805 1.00 91.12 91 MET A N 1
ATOM 708 C CA . MET A 1 91 ? 5.766 4.235 6.892 1.00 91.12 91 MET A CA 1
ATOM 709 C C . MET A 1 91 ? 4.303 4.351 7.327 1.00 91.12 91 MET A C 1
ATOM 711 O O . MET A 1 91 ? 3.440 3.640 6.810 1.00 91.12 91 MET A O 1
ATOM 715 N N . GLU A 1 92 ? 3.998 5.262 8.249 1.00 91.38 92 GLU A N 1
ATOM 716 C CA . GLU A 1 92 ? 2.642 5.455 8.762 1.00 91.38 92 GLU A CA 1
ATOM 717 C C . GLU A 1 92 ? 1.699 5.978 7.671 1.00 91.38 92 GLU A C 1
ATOM 719 O O . GLU A 1 92 ? 0.606 5.432 7.460 1.00 91.38 92 GLU A O 1
ATOM 724 N N . SER A 1 93 ? 2.155 6.983 6.922 1.00 91.69 93 SER A N 1
ATOM 725 C CA . SER A 1 93 ? 1.420 7.571 5.801 1.00 91.69 93 SER A CA 1
ATOM 726 C C . SER A 1 93 ? 1.206 6.550 4.686 1.00 91.69 93 SER A C 1
ATOM 728 O O . SER A 1 93 ? 0.087 6.382 4.192 1.00 91.69 93 SER A O 1
ATOM 730 N N . LEU A 1 94 ? 2.252 5.793 4.337 1.00 93.31 94 LEU A N 1
ATOM 731 C CA . LEU A 1 94 ? 2.191 4.761 3.306 1.00 93.31 94 LEU A CA 1
ATOM 732 C C . LEU A 1 94 ? 1.201 3.648 3.660 1.00 93.31 94 LEU A C 1
ATOM 734 O O . LEU A 1 94 ? 0.358 3.290 2.835 1.00 93.31 94 LEU A O 1
ATOM 738 N N . LEU A 1 95 ? 1.272 3.103 4.878 1.00 94.31 95 LEU A N 1
ATOM 739 C CA . LEU A 1 95 ? 0.366 2.041 5.317 1.00 94.31 95 LEU A CA 1
ATOM 740 C C . LEU A 1 95 ? -1.086 2.530 5.372 1.00 94.31 95 LEU A C 1
ATOM 742 O O . LEU A 1 95 ? -1.993 1.806 4.957 1.00 94.31 95 LEU A O 1
ATOM 746 N N . SER A 1 96 ? -1.312 3.762 5.826 1.00 93.69 96 SER A N 1
ATOM 747 C CA . SER A 1 96 ? -2.640 4.384 5.864 1.00 93.69 96 SER A CA 1
ATOM 748 C C . SER A 1 96 ? -3.219 4.590 4.460 1.00 93.69 96 SER A C 1
ATOM 750 O O . SER A 1 96 ? -4.372 4.235 4.200 1.00 93.69 96 SER A O 1
ATOM 752 N N . MET A 1 97 ? -2.403 5.077 3.522 1.00 93.88 97 MET A N 1
ATOM 753 C CA . MET A 1 97 ? -2.780 5.233 2.116 1.00 93.88 97 MET A CA 1
ATOM 754 C C . MET A 1 97 ? -3.083 3.879 1.462 1.00 93.88 97 MET A C 1
ATOM 756 O O . MET A 1 97 ? -4.118 3.726 0.811 1.00 93.88 97 MET A O 1
ATOM 760 N N . LEU A 1 98 ? -2.253 2.857 1.695 1.00 95.25 98 LEU A N 1
ATOM 761 C CA . LEU A 1 98 ? -2.513 1.505 1.198 1.00 95.25 98 LEU A CA 1
ATOM 762 C C . LEU A 1 98 ? -3.814 0.938 1.778 1.00 95.25 98 LEU A C 1
ATOM 764 O O . LEU A 1 98 ? -4.628 0.406 1.024 1.00 95.25 98 LEU A O 1
ATOM 768 N N . ARG 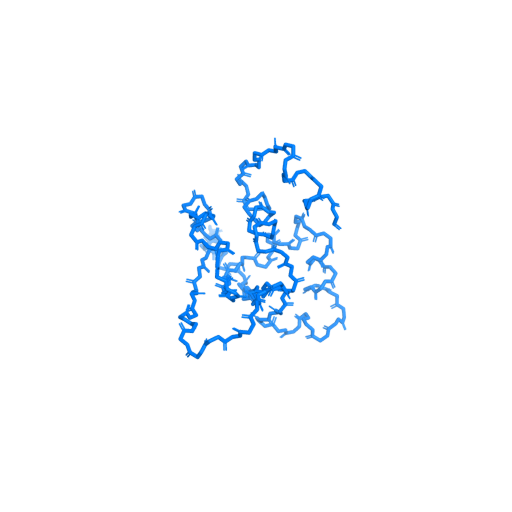A 1 99 ? -4.087 1.111 3.077 1.00 95.00 99 ARG A N 1
ATOM 769 C CA . ARG A 1 99 ? -5.385 0.721 3.656 1.00 95.00 99 ARG A CA 1
ATOM 770 C C . ARG A 1 99 ? -6.550 1.355 2.900 1.00 95.00 99 ARG A C 1
ATOM 772 O O . ARG A 1 99 ? -7.500 0.651 2.549 1.00 95.00 99 ARG A O 1
ATOM 779 N N . PHE A 1 100 ? -6.451 2.643 2.591 1.00 94.12 100 PHE A N 1
ATOM 780 C CA . PHE A 1 100 ? -7.471 3.359 1.833 1.00 94.12 100 PHE A CA 1
ATOM 781 C C . PHE A 1 100 ? -7.656 2.815 0.404 1.00 94.12 100 PHE A C 1
ATOM 783 O O . PHE A 1 100 ? -8.781 2.497 0.013 1.00 94.12 100 PHE A O 1
ATOM 790 N N . LEU A 1 101 ? -6.574 2.603 -0.360 1.00 95.06 101 LEU A N 1
ATOM 791 C CA . LEU A 1 101 ? -6.657 2.045 -1.724 1.00 95.06 101 LEU A CA 1
ATOM 792 C C . LEU A 1 101 ? -7.335 0.663 -1.754 1.00 95.06 101 LEU A C 1
ATOM 794 O O . LEU A 1 101 ? -8.058 0.317 -2.699 1.00 95.06 101 LEU A O 1
ATOM 798 N N . PHE A 1 102 ? -7.142 -0.127 -0.699 1.00 95.19 102 PHE A N 1
ATOM 799 C CA . PHE A 1 102 ? -7.726 -1.458 -0.551 1.00 95.19 102 PHE A CA 1
ATOM 800 C C . PHE A 1 102 ? -9.070 -1.469 0.199 1.00 95.19 102 PHE A C 1
ATOM 802 O O . PHE A 1 102 ? -9.566 -2.530 0.568 1.00 95.19 102 PHE A O 1
ATOM 809 N N . GLY A 1 103 ? -9.720 -0.309 0.332 1.00 92.50 103 GLY A N 1
ATOM 810 C CA . GLY A 1 103 ? -11.127 -0.203 0.726 1.00 92.50 103 GLY A CA 1
ATOM 811 C C . GLY A 1 103 ? -11.382 -0.070 2.226 1.00 92.50 103 GLY A C 1
ATOM 812 O O . GLY A 1 103 ? -12.535 -0.153 2.644 1.00 92.50 103 GLY A O 1
ATOM 813 N N . CYS A 1 104 ? -10.348 0.148 3.041 1.00 93.62 104 CYS A N 1
ATOM 814 C CA . CYS A 1 104 ? -10.536 0.566 4.429 1.00 93.62 104 CYS A CA 1
ATOM 815 C C . CYS A 1 104 ? -10.824 2.072 4.514 1.00 93.62 104 CYS A C 1
ATOM 817 O O . CYS A 1 104 ? -10.409 2.855 3.662 1.00 93.62 104 CYS A O 1
ATOM 819 N N . SER A 1 105 ? -11.516 2.489 5.573 1.00 90.44 105 SER A N 1
ATOM 820 C CA . SER A 1 105 ? -11.671 3.907 5.898 1.00 90.44 105 SER A CA 1
ATOM 821 C C . SER A 1 105 ? -10.352 4.491 6.398 1.00 90.44 105 SER A C 1
ATOM 823 O O . SER A 1 105 ? -9.658 3.861 7.198 1.00 90.44 105 SER A O 1
ATOM 825 N N . LEU A 1 106 ? -10.053 5.711 5.968 1.00 87.88 106 LEU A N 1
ATOM 826 C CA . LEU A 1 106 ? -8.945 6.513 6.469 1.00 87.88 106 LEU A CA 1
ATOM 827 C C . LEU A 1 106 ? -9.479 7.462 7.546 1.00 87.88 106 LEU A C 1
ATOM 829 O O . LEU A 1 106 ? -10.398 8.232 7.269 1.00 87.88 106 LEU A O 1
ATOM 833 N N . ASP A 1 107 ? -8.934 7.383 8.758 1.00 87.25 107 ASP A N 1
ATOM 834 C CA . ASP A 1 107 ? -9.272 8.317 9.834 1.00 87.25 107 ASP A CA 1
ATOM 835 C C . ASP A 1 107 ? -8.320 9.513 9.769 1.00 87.25 107 ASP A C 1
ATOM 837 O O . ASP A 1 107 ? -7.127 9.386 10.051 1.00 87.25 107 ASP A O 1
ATOM 841 N N . LEU A 1 108 ? -8.828 10.654 9.307 1.00 88.31 108 LEU A N 1
ATOM 842 C CA . LEU A 1 108 ? -8.030 11.863 9.131 1.00 88.31 108 LEU A CA 1
ATOM 843 C C . LEU A 1 108 ? -8.005 12.666 10.429 1.00 88.31 108 LEU A C 1
ATOM 845 O O . LEU A 1 108 ? -9.037 13.124 10.920 1.00 88.31 108 LEU A O 1
ATOM 849 N N . THR A 1 109 ? -6.803 12.892 10.940 1.00 90.25 109 THR A N 1
ATOM 850 C CA . THR A 1 109 ? -6.529 13.697 12.127 1.00 90.25 109 THR A CA 1
ATOM 851 C C . THR A 1 109 ? -5.731 14.939 11.739 1.00 90.25 109 THR A C 1
ATOM 853 O O . THR A 1 109 ? -5.170 15.040 10.647 1.00 90.25 109 THR A O 1
ATOM 856 N N . SER A 1 110 ? -5.641 15.911 12.649 1.00 90.12 110 SER A N 1
ATOM 857 C CA . SER A 1 110 ? -4.773 17.078 12.450 1.00 90.12 110 SER A CA 1
ATOM 858 C C . SER A 1 110 ? -3.290 16.715 12.326 1.00 90.12 110 SER A C 1
ATOM 860 O O . SER A 1 110 ? -2.518 17.522 11.819 1.00 90.12 110 SER A O 1
ATOM 862 N N . GLU A 1 111 ? -2.896 15.532 12.800 1.00 87.50 111 GLU A N 1
ATOM 863 C CA . GLU A 1 111 ? -1.507 15.068 12.816 1.00 87.50 111 GLU A CA 1
ATOM 864 C C . GLU A 1 111 ? -1.136 14.329 11.523 1.00 87.50 111 GLU A C 1
ATOM 866 O O . GLU A 1 111 ? -0.022 14.497 11.037 1.00 87.50 111 GLU A O 1
ATOM 871 N N . ASN A 1 112 ? -2.070 13.583 10.917 1.00 88.31 112 ASN A N 1
ATOM 872 C CA . ASN A 1 112 ? -1.799 12.796 9.706 1.00 88.31 112 ASN A CA 1
ATOM 873 C C . ASN A 1 112 ? -2.219 13.479 8.393 1.00 88.31 112 ASN A C 1
ATOM 875 O O . ASN A 1 112 ? -1.811 13.039 7.321 1.00 88.31 112 ASN A O 1
ATOM 879 N N . PHE A 1 113 ? -2.991 14.570 8.450 1.00 89.19 113 PHE A N 1
ATOM 880 C CA . PHE A 1 113 ? -3.495 15.233 7.245 1.00 89.19 113 PHE A CA 1
ATOM 881 C C . PHE A 1 113 ? -2.380 15.742 6.322 1.00 89.19 113 PHE A C 1
ATOM 883 O O . PHE A 1 113 ? -2.449 15.520 5.117 1.00 89.19 113 PHE A O 1
ATOM 890 N N . LEU A 1 114 ? -1.370 16.429 6.872 1.00 89.81 114 LEU A N 1
ATOM 891 C CA . LEU A 1 114 ? -0.267 16.966 6.068 1.00 89.81 114 LEU A CA 1
ATOM 892 C C . LEU A 1 114 ? 0.605 15.844 5.474 1.00 89.81 114 LEU A C 1
ATOM 894 O O . LEU A 1 114 ? 0.748 15.838 4.254 1.00 89.81 114 LEU A O 1
ATOM 898 N N . PRO A 1 115 ? 1.091 14.855 6.256 1.00 87.31 115 PRO A N 1
ATOM 899 C CA . PRO A 1 115 ? 1.863 13.734 5.708 1.00 87.31 115 PRO A CA 1
ATOM 900 C C . PRO A 1 115 ? 1.145 12.911 4.628 1.00 87.31 115 PRO A C 1
ATOM 902 O O . PRO A 1 115 ? 1.791 12.352 3.749 1.00 87.31 115 PRO A O 1
ATOM 905 N N . LEU A 1 116 ? -0.189 12.818 4.685 1.00 88.44 116 LEU A N 1
ATOM 906 C CA . LEU A 1 116 ? -0.995 12.106 3.684 1.00 88.44 116 LEU A CA 1
ATOM 907 C C . LEU A 1 116 ? -1.303 12.939 2.433 1.00 88.44 116 LEU A C 1
ATOM 909 O O . LEU A 1 116 ? -1.739 12.382 1.424 1.00 88.44 116 LEU A O 1
ATOM 913 N N . TYR A 1 117 ? -1.165 14.262 2.519 1.00 86.50 117 TYR A N 1
ATOM 914 C CA . TYR A 1 117 ? -1.403 15.177 1.406 1.00 86.50 117 TYR A CA 1
ATOM 915 C C . TYR A 1 117 ? -0.163 15.363 0.521 1.00 86.50 117 TYR A C 1
ATOM 917 O O . TYR A 1 117 ? -0.315 15.555 -0.687 1.00 86.50 117 TYR A O 1
ATOM 925 N N . GLU A 1 118 ? 1.026 15.367 1.131 1.00 77.75 118 GLU A N 1
ATOM 926 C CA . GLU A 1 118 ? 2.330 15.506 0.461 1.00 77.75 118 GLU A CA 1
ATOM 927 C C . GLU A 1 118 ? 2.685 14.292 -0.411 1.00 77.75 118 GLU A C 1
ATOM 929 O O . GLU A 1 118 ? 3.239 14.524 -1.513 1.00 77.75 118 GLU A O 1
#

Mean predicted aligned error: 7.6 Å

Sequence (118 aa):
MESNVDATDGETVILNCIDPNASSLHEDNEEIVISTVEVSQWDLSSLAHRPIIKIKANRQRLVQQSSYFHGLLCGSFSESCFDSISIHWDMESLLSMLRFLFGCSLDLTSENFLPLYE

Secondary structure (DSSP, 8-state):
-----------EEEEEEE-TT-----TT---EEEEGGGGGG--HHHHHT-SEEEEEEEHHHHHHH-HHHHHHHHSSSGGGG-SEEEEES-HHHHHHHHHHHTTPPP---TTTHHHHH-

Foldseek 3Di:
DDPPPDDPPAQKAKEWEAEPPDDDDDPPQPEEEEELVCLVVDPLVVFLPRRIYIYTYRLVLCLVQDPVSVCQCVHPDPNVVHSYDYDYARSSLVSLVSSVSSPHDRDDDPVNPVSNVD

Solvent-accessible surface area (backbone atoms only — not comparable to full-atom values): 7111 Å² total; per-residue (Å²): 134,86,79,79,81,74,72,85,79,56,62,62,29,34,38,40,36,29,31,79,81,56,82,70,88,59,97,79,67,77,78,45,78,49,47,56,90,52,44,89,73,62,58,59,78,74,52,40,78,44,49,49,39,36,35,43,31,50,42,66,55,44,37,75,69,29,71,67,44,26,50,44,54,71,40,93,47,78,54,35,79,44,60,58,49,80,41,79,42,60,42,57,46,48,53,48,51,51,29,35,66,73,72,42,86,72,86,82,43,92,80,51,47,61,70,64,69,111